Protein AF-A0A2H0SQC6-F1 (afdb_monomer)

Nearest PDB structures (foldseek):
  2vld-assemb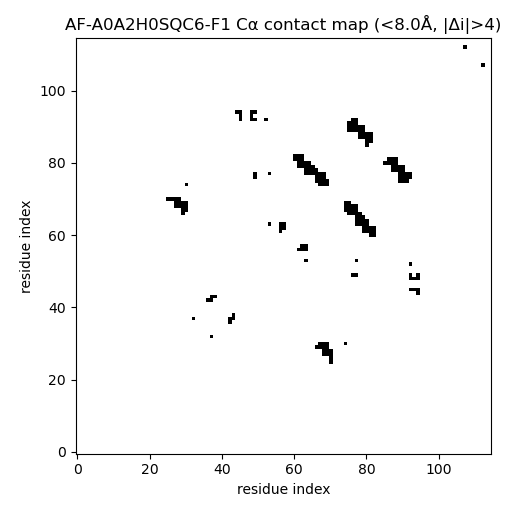ly1_B  TM=6.385E-01  e=1.419E+00  Pyrococcus abyssi
  5gkh-assembly1_B  TM=6.484E-01  e=1.513E+00  Thermococcus kodakarensis KOD1
  8pk5-assembly1_A  TM=2.791E-01  e=5.882E+00  Homo sapiens

Radius of gyration: 18.78 Å; Cα contacts (8 Å, |Δi|>4): 102; chains: 1; bounding box: 33×34×54 Å

Sequence (115 aa):
MKSNLAATSDGVSYTTSVNASEKPPLALEKRILSPKQRKLATNKLGAAGEKRAASFLTNKGYQIIATNIAVGKYEIDIIALDPKVNEIVFCEVKTRRSNYFGDPSVAVTPKKLAA

pLDDT: mean 74.88, std 23.18, range [32.25, 98.31]

Foldseek 3Di:
DDDDDDDDDPPDDDDPPDDPPDPDPQPQDADDDDPVRVPDPQVVQQVVQLVVVVVVCVVVVKAWPDARTDDPPDTFGTWIADPVVRDIDTDDTDGDPDPPPDDPVVVDDVVNVPD

Mean predicted aligned error: 13.27 Å

Solvent-accessible surface area (backbone atoms only — not comparable to full-atom values): 7678 Å² total; per-residue (Å²): 137,88,82,87,83,85,87,85,88,78,95,71,87,81,80,85,80,77,78,90,76,81,70,74,77,78,67,85,38,67,61,80,74,52,75,71,52,62,68,36,67,68,51,51,48,38,53,53,38,45,53,50,50,52,52,50,41,43,76,72,62,32,46,77,75,47,59,42,28,32,57,91,96,44,75,44,48,32,34,29,35,37,75,90,79,71,42,80,46,80,42,84,74,85,63,71,97,60,91,78,73,67,65,74,75,73,77,60,53,74,86,76,74,77,123

Secondary structure (DSSP, 8-state):
--------SSS-----------PPPPP-EEP---HHHHH-HHHHHHHHHHHHHHHHHHHTTPEEEEEEEEETTEEEEEEEEETTTTEEEEE-----SS-----GGGGS-GGGS--

Structure (mmCIF, N/CA/C/O backbone):
data_AF-A0A2H0SQC6-F1
#
_entry.id   AF-A0A2H0SQC6-F1
#
loop_
_atom_site.group_PDB
_atom_site.id
_atom_site.type_symbol
_atom_site.label_atom_id
_atom_site.label_alt_id
_atom_site.label_comp_id
_atom_site.label_asym_id
_atom_site.label_entity_id
_atom_site.label_seq_id
_atom_site.pdbx_PDB_ins_code
_atom_site.Cartn_x
_atom_site.Cartn_y
_atom_site.Cartn_z
_atom_site.occupancy
_atom_site.B_iso_or_equiv
_atom_site.auth_seq_id
_atom_site.auth_comp_id
_atom_site.auth_asym_id
_atom_site.auth_atom_id
_atom_site.pdbx_PDB_model_num
ATOM 1 N N . MET A 1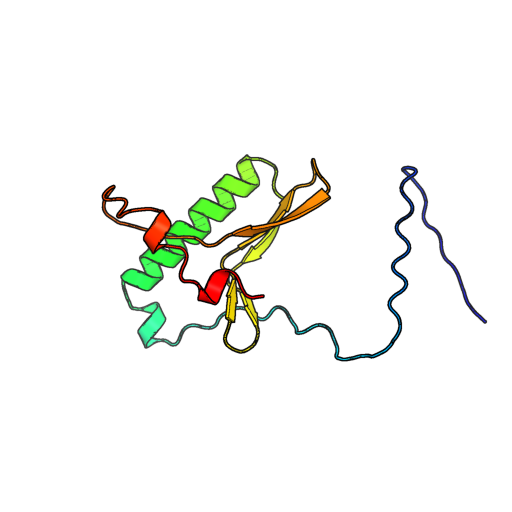 1 ? -16.618 -22.765 35.138 1.00 37.25 1 MET A N 1
ATOM 2 C CA . MET A 1 1 ? -16.476 -21.483 35.862 1.00 37.25 1 MET A CA 1
ATOM 3 C C . MET A 1 1 ? -16.093 -20.428 34.833 1.00 37.25 1 MET A C 1
ATOM 5 O O . MET A 1 1 ? -15.064 -20.591 34.197 1.00 37.25 1 MET A O 1
ATOM 9 N N . LYS A 1 2 ? -16.969 -19.455 34.551 1.00 35.09 2 LYS A N 1
ATOM 10 C CA . LYS A 1 2 ? -16.719 -18.394 33.560 1.00 35.09 2 LYS A CA 1
ATOM 11 C C . LYS A 1 2 ? -16.045 -17.223 34.279 1.00 35.09 2 LYS A C 1
ATOM 13 O O . LYS A 1 2 ? -16.633 -16.697 35.218 1.00 35.09 2 LYS A O 1
ATOM 18 N N . SER A 1 3 ? -14.841 -16.839 33.868 1.00 33.00 3 SER A N 1
ATOM 19 C CA . SER A 1 3 ? -14.194 -15.608 34.330 1.00 33.00 3 SER A CA 1
ATOM 20 C C . SER A 1 3 ? -14.457 -14.497 33.316 1.00 33.00 3 SER A C 1
ATOM 22 O O . SER A 1 3 ? -13.929 -14.537 32.206 1.00 33.00 3 SER A O 1
ATOM 24 N N . ASN A 1 4 ? -15.275 -13.518 33.700 1.00 37.47 4 ASN A N 1
ATOM 25 C CA . ASN A 1 4 ? -15.386 -12.244 32.999 1.00 37.47 4 ASN A CA 1
ATOM 26 C C . ASN A 1 4 ? -14.304 -11.317 33.552 1.00 37.47 4 ASN A C 1
ATOM 28 O O . ASN A 1 4 ? -14.320 -11.021 34.746 1.00 37.47 4 ASN A O 1
ATOM 32 N N . LEU A 1 5 ? -13.391 -10.848 32.703 1.00 39.62 5 LEU A N 1
ATOM 33 C CA . LEU A 1 5 ? -12.495 -9.752 33.053 1.00 39.62 5 LEU A CA 1
ATOM 34 C C . LEU A 1 5 ? -12.863 -8.544 32.191 1.00 39.62 5 LEU A C 1
ATOM 36 O O . LEU A 1 5 ? -12.585 -8.511 30.996 1.00 39.62 5 LEU A O 1
ATOM 40 N N . ALA A 1 6 ? -13.548 -7.582 32.807 1.00 37.91 6 ALA A N 1
ATOM 41 C CA . ALA A 1 6 ? -13.793 -6.269 32.233 1.00 37.91 6 ALA A CA 1
ATOM 42 C C . ALA A 1 6 ? -12.613 -5.365 32.608 1.00 37.91 6 ALA A C 1
ATOM 44 O O . ALA A 1 6 ? -12.386 -5.111 33.789 1.00 37.91 6 ALA A O 1
ATOM 45 N N . ALA A 1 7 ? -11.858 -4.895 31.617 1.00 39.72 7 ALA A N 1
ATOM 46 C CA . ALA A 1 7 ? -10.940 -3.778 31.797 1.00 39.72 7 ALA A CA 1
ATOM 47 C C . ALA A 1 7 ? -11.628 -2.519 31.256 1.00 39.72 7 ALA A C 1
ATOM 49 O O . ALA A 1 7 ? -11.947 -2.435 30.072 1.00 39.72 7 ALA A O 1
ATOM 50 N N . THR A 1 8 ? -11.910 -1.574 32.149 1.00 38.03 8 THR A N 1
ATOM 51 C CA . THR A 1 8 ? -12.542 -0.282 31.860 1.00 38.03 8 THR A CA 1
ATOM 52 C C . THR A 1 8 ? -11.513 0.838 31.949 1.00 38.03 8 THR A C 1
ATOM 54 O O . THR A 1 8 ? -10.843 0.948 32.976 1.00 38.03 8 THR A O 1
ATOM 57 N N . SER A 1 9 ? -11.470 1.728 30.954 1.00 45.09 9 SER A N 1
ATOM 58 C CA . SER A 1 9 ? -11.026 3.111 31.189 1.00 45.09 9 SER A CA 1
ATOM 59 C C . SER A 1 9 ? -11.792 4.200 30.435 1.00 45.09 9 SER A C 1
ATOM 61 O O . SER A 1 9 ? -11.716 5.324 30.894 1.00 45.09 9 SER A O 1
ATOM 63 N N . ASP A 1 10 ? -12.590 3.926 29.387 1.00 40.41 10 ASP A N 1
ATOM 64 C CA . ASP A 1 10 ? -13.184 5.025 28.583 1.00 40.41 10 ASP A CA 1
ATOM 65 C C . ASP A 1 10 ? -14.638 4.810 28.108 1.00 40.41 10 ASP A C 1
ATOM 67 O O . ASP A 1 10 ? -15.041 5.278 27.049 1.00 40.41 10 ASP A O 1
ATOM 71 N N . GLY A 1 11 ? -15.474 4.115 28.887 1.00 42.34 11 GLY A N 1
ATOM 72 C CA . GLY A 1 11 ? -16.940 4.193 28.726 1.00 42.34 11 GLY A CA 1
ATOM 73 C C . GLY A 1 11 ? -17.553 3.627 27.431 1.00 42.34 11 GLY A C 1
ATOM 74 O O . GLY A 1 11 ? -18.760 3.747 27.244 1.00 42.34 11 GLY A O 1
ATOM 75 N N . VAL A 1 12 ? -16.782 2.961 26.566 1.00 36.53 12 VAL A N 1
ATOM 76 C CA . VAL A 1 12 ? -17.299 2.225 25.400 1.00 36.53 12 VAL A CA 1
ATOM 77 C C . VAL A 1 12 ? -17.073 0.730 25.612 1.00 36.53 12 VAL A C 1
ATOM 79 O O . VAL A 1 12 ? -15.967 0.220 25.444 1.00 36.53 12 VAL A O 1
ATOM 82 N N . SER A 1 13 ? -18.124 0.007 26.003 1.00 32.25 13 SER A N 1
ATOM 83 C CA . SER A 1 13 ? -18.096 -1.453 26.115 1.00 32.25 13 SER A CA 1
ATOM 84 C C . SER A 1 13 ? -18.425 -2.089 24.764 1.00 32.25 13 SER A C 1
ATOM 86 O O . SER A 1 13 ? -19.592 -2.138 24.375 1.00 32.25 13 SER A O 1
ATOM 88 N N . TYR A 1 14 ? -17.434 -2.620 24.053 1.00 32.25 14 TYR A N 1
ATOM 89 C CA . TYR A 1 14 ? -17.695 -3.594 22.993 1.00 32.25 14 TYR A CA 1
ATOM 90 C C . TYR A 1 14 ? -17.615 -5.000 23.593 1.00 32.25 14 TYR A C 1
ATOM 92 O O . TYR A 1 14 ? -16.578 -5.436 24.086 1.00 32.25 14 TYR A O 1
ATOM 100 N N . THR A 1 15 ? -18.733 -5.721 23.582 1.00 34.44 15 THR A N 1
ATOM 101 C CA . THR A 1 15 ? -18.754 -7.159 23.868 1.00 34.44 15 THR A CA 1
ATOM 102 C C . THR A 1 15 ? -18.659 -7.903 22.544 1.00 34.44 15 THR A C 1
ATOM 104 O O . THR A 1 15 ? -19.633 -8.017 21.805 1.00 34.44 15 THR A O 1
ATOM 107 N N . THR A 1 16 ? -17.483 -8.437 22.221 1.00 38.66 16 THR A N 1
ATOM 108 C CA . THR A 1 16 ? -17.353 -9.434 21.155 1.00 38.66 16 THR A CA 1
ATOM 109 C C . THR A 1 16 ? -17.848 -10.777 21.683 1.00 38.66 16 THR A C 1
ATOM 111 O O . THR A 1 16 ? -17.094 -11.582 22.222 1.00 38.66 16 THR A O 1
ATOM 114 N N . SER A 1 17 ? -19.149 -11.036 21.539 1.00 44.09 17 SER A N 1
ATOM 115 C CA . SER A 1 17 ? -19.661 -12.406 21.611 1.00 44.09 17 SER A CA 1
ATOM 116 C C . SER A 1 17 ? -19.416 -13.079 20.260 1.00 44.09 17 SER A C 1
ATOM 118 O O . SER A 1 17 ? 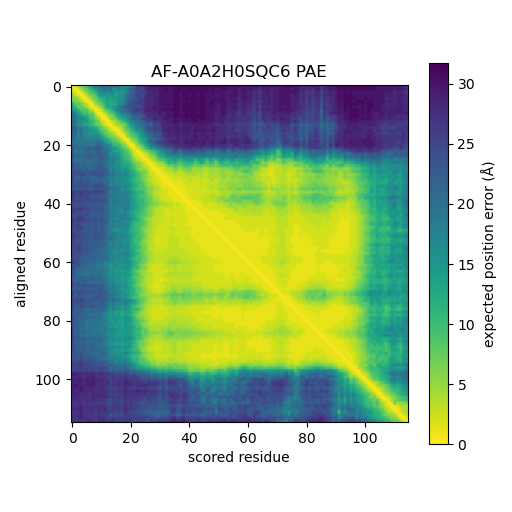-20.214 -12.990 19.333 1.00 44.09 17 SER A O 1
ATOM 120 N N . VAL A 1 18 ? -18.259 -13.728 20.120 1.00 47.09 18 VAL A N 1
ATOM 121 C CA . VAL A 1 18 ? -18.039 -14.663 19.013 1.00 47.09 18 VAL A CA 1
ATOM 122 C C . VAL A 1 18 ? -18.718 -15.980 19.383 1.00 47.09 18 VAL A C 1
ATOM 124 O O . VAL A 1 18 ? -18.261 -16.711 20.257 1.00 47.09 18 VAL A O 1
ATOM 127 N N . ASN A 1 19 ? -19.862 -16.268 18.761 1.00 45.91 19 ASN A N 1
ATOM 128 C CA . ASN A 1 19 ? -20.433 -17.610 18.815 1.00 45.91 19 ASN A CA 1
ATOM 129 C C . ASN A 1 19 ? -19.501 -18.545 18.037 1.00 45.91 19 ASN A C 1
ATOM 131 O O . ASN A 1 19 ? -19.307 -18.378 16.832 1.00 45.91 19 ASN A O 1
ATOM 135 N N . ALA A 1 20 ? -18.921 -19.508 18.752 1.00 48.59 20 ALA A N 1
ATOM 136 C CA . ALA A 1 20 ? -18.077 -20.571 18.229 1.00 48.59 20 ALA A CA 1
ATOM 137 C C . ALA A 1 20 ? -18.850 -21.430 17.209 1.00 48.59 20 ALA A C 1
ATOM 139 O O . ALA A 1 20 ? -19.463 -22.440 17.540 1.00 48.59 20 ALA A O 1
ATOM 140 N N . SER A 1 21 ? -18.832 -21.005 15.947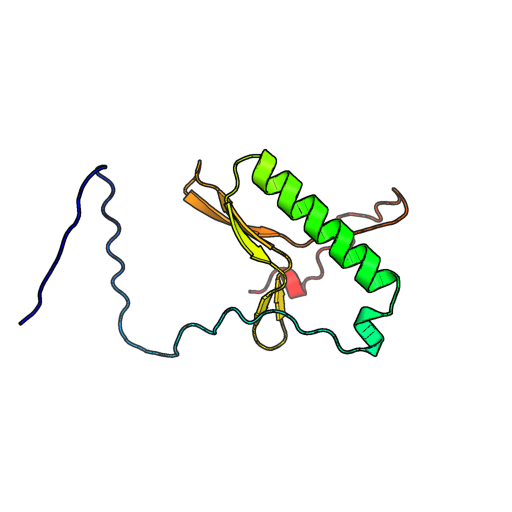 1.00 51.28 21 SER A N 1
ATOM 141 C CA . SER A 1 21 ? -19.008 -21.871 14.779 1.00 51.28 21 SER A CA 1
ATOM 142 C C . SER A 1 21 ? -17.762 -21.678 13.914 1.00 51.28 21 SER A C 1
ATOM 144 O O . SER A 1 21 ? -17.678 -20.847 13.014 1.00 51.28 21 SER A O 1
ATOM 146 N N . GLU A 1 22 ? -16.706 -22.351 14.360 1.00 60.19 22 GLU A N 1
ATOM 147 C CA . GLU A 1 22 ? -15.308 -22.019 14.115 1.00 60.19 22 GLU A CA 1
ATOM 148 C C . GLU A 1 22 ? -14.820 -22.558 12.765 1.00 60.19 22 GLU A C 1
ATOM 150 O O . GLU A 1 22 ? -14.300 -23.668 12.662 1.00 60.19 22 GLU A O 1
ATOM 155 N N . LYS A 1 23 ? -14.894 -21.735 11.715 1.00 48.44 23 LYS A N 1
ATOM 156 C CA . LYS A 1 23 ? -13.754 -21.690 10.795 1.00 48.44 23 LYS A CA 1
ATOM 157 C C . LYS A 1 23 ? -12.785 -20.672 11.394 1.00 48.44 23 LYS A C 1
ATOM 159 O O . LYS A 1 23 ? -13.217 -19.536 11.607 1.00 48.44 23 LYS A O 1
ATOM 164 N N . PRO A 1 24 ? -11.525 -21.037 11.704 1.00 53.84 24 PRO A N 1
ATOM 165 C CA . PRO A 1 24 ? -10.569 -20.059 12.201 1.00 53.84 24 PRO A CA 1
ATOM 166 C C . PRO A 1 24 ? -10.530 -18.882 11.218 1.00 53.84 24 PRO A C 1
ATOM 168 O O . PRO A 1 24 ? -10.625 -19.121 10.004 1.00 53.84 24 PRO A O 1
ATOM 171 N N . PRO A 1 25 ? -10.436 -17.629 11.706 1.00 61.44 25 PRO A N 1
ATOM 172 C CA . PRO A 1 25 ? -10.264 -16.484 10.827 1.00 61.44 25 PRO A CA 1
ATOM 173 C C . PRO A 1 25 ? -9.147 -16.811 9.841 1.00 61.44 25 PRO A C 1
ATOM 175 O O . PRO A 1 25 ? -8.076 -17.261 10.255 1.00 61.44 25 PRO A O 1
ATOM 178 N N . LEU A 1 26 ? -9.419 -16.666 8.541 1.00 64.38 26 LEU A N 1
ATOM 179 C CA . LEU A 1 26 ? -8.387 -16.867 7.528 1.00 64.38 26 LEU A CA 1
ATOM 180 C C . LEU A 1 26 ? -7.198 -15.989 7.919 1.00 64.38 26 LEU A C 1
ATOM 182 O O . LEU A 1 26 ? -7.363 -14.788 8.136 1.00 64.38 26 LEU A O 1
ATOM 186 N N . ALA A 1 27 ? -6.025 -16.602 8.060 1.00 74.62 27 ALA A N 1
ATOM 187 C CA . ALA A 1 27 ? -4.822 -15.862 8.386 1.00 74.62 27 ALA A CA 1
ATOM 188 C C . ALA A 1 27 ? -4.595 -14.792 7.308 1.00 74.62 27 ALA A C 1
ATOM 190 O O . ALA A 1 27 ? -4.735 -15.060 6.113 1.00 74.62 27 ALA A O 1
ATOM 191 N N . LEU A 1 28 ? -4.260 -13.571 7.732 1.00 78.81 28 LEU A N 1
ATOM 192 C CA . LEU A 1 28 ? -3.877 -12.500 6.815 1.00 78.81 28 LEU A CA 1
ATOM 193 C C . LEU A 1 28 ? -2.459 -12.782 6.315 1.00 78.81 28 LEU A C 1
ATOM 195 O O . LEU A 1 28 ? -1.471 -12.265 6.839 1.00 78.81 28 LEU A O 1
ATOM 199 N N . GLU A 1 29 ? -2.355 -13.656 5.321 1.00 86.38 29 GLU A N 1
ATOM 200 C CA . GLU A 1 29 ? -1.078 -14.039 4.737 1.00 86.38 29 GLU A CA 1
ATOM 201 C C . GLU A 1 29 ? -0.562 -12.944 3.805 1.00 86.38 29 GLU A C 1
ATOM 203 O O . GLU A 1 29 ? -1.307 -12.336 3.036 1.00 86.38 29 GLU A O 1
ATOM 208 N N . LYS A 1 30 ? 0.746 -12.684 3.844 1.00 88.31 30 LYS A N 1
ATOM 209 C CA . LYS A 1 30 ? 1.383 -11.769 2.895 1.00 88.31 30 LYS A CA 1
ATOM 210 C C . LYS A 1 30 ? 1.399 -12.394 1.503 1.00 88.31 30 LYS A C 1
ATOM 212 O O . LYS A 1 30 ? 1.790 -13.545 1.330 1.00 88.31 30 LYS A O 1
ATOM 217 N N . ARG A 1 31 ? 1.099 -11.593 0.485 1.00 89.19 31 ARG A N 1
ATOM 218 C CA . ARG A 1 31 ? 1.297 -11.956 -0.916 1.00 89.19 31 ARG A CA 1
ATOM 219 C C . ARG A 1 31 ? 2.778 -12.232 -1.184 1.00 89.19 31 ARG A C 1
ATOM 221 O O . ARG A 1 31 ? 3.631 -11.359 -1.009 1.00 89.19 31 ARG A O 1
ATOM 228 N N . ILE A 1 32 ? 3.075 -13.418 -1.712 1.00 89.25 32 ILE A N 1
ATOM 229 C CA . ILE A 1 32 ? 4.426 -13.808 -2.127 1.00 89.25 32 ILE A CA 1
ATOM 230 C C . ILE A 1 32 ? 4.515 -13.786 -3.654 1.00 89.25 32 ILE A C 1
ATOM 232 O O . ILE A 1 32 ? 3.899 -14.586 -4.350 1.00 89.25 32 ILE A O 1
ATOM 236 N N . LEU A 1 33 ? 5.318 -12.867 -4.192 1.00 87.81 33 LEU A N 1
ATOM 237 C CA . LEU A 1 33 ? 5.613 -12.813 -5.625 1.00 87.81 33 LEU A CA 1
ATOM 238 C C . LEU A 1 33 ? 6.675 -13.854 -6.010 1.00 87.81 33 LEU A C 1
ATOM 240 O O . LEU A 1 33 ? 7.682 -14.005 -5.320 1.00 87.81 33 LEU A O 1
ATOM 244 N N . SER A 1 34 ? 6.530 -14.508 -7.164 1.00 91.38 34 SER A N 1
ATOM 245 C CA . SER A 1 34 ? 7.596 -15.354 -7.726 1.00 91.38 34 SER A CA 1
ATOM 246 C C . SER A 1 34 ? 8.858 -14.534 -8.069 1.00 91.38 34 SER A C 1
ATOM 248 O O . SER A 1 34 ? 8.777 -13.315 -8.268 1.00 91.38 34 SER A O 1
ATOM 250 N N . PRO A 1 35 ? 10.045 -15.161 -8.195 1.00 92.62 35 PRO A N 1
ATOM 251 C CA . PRO A 1 35 ? 11.269 -14.461 -8.604 1.00 92.62 35 PRO A CA 1
ATOM 252 C C . PRO A 1 35 ? 11.111 -13.680 -9.918 1.00 92.62 35 PRO A C 1
ATOM 254 O O . PRO A 1 35 ? 11.529 -12.525 -10.015 1.00 92.62 35 PRO A O 1
ATOM 257 N N . LYS A 1 36 ? 10.423 -14.271 -10.906 1.00 93.56 36 LYS A N 1
ATOM 258 C CA . LYS A 1 36 ? 10.116 -13.618 -12.185 1.00 93.56 36 LYS A CA 1
ATOM 259 C C . LYS A 1 36 ? 9.264 -12.367 -11.975 1.00 93.56 36 LYS A C 1
ATOM 261 O O . LYS A 1 36 ? 9.613 -11.305 -12.484 1.00 93.56 36 LYS A O 1
ATOM 266 N N . GLN A 1 37 ? 8.187 -12.474 -11.193 1.00 88.44 37 GLN A N 1
ATOM 267 C CA . GLN A 1 37 ? 7.296 -11.349 -10.902 1.00 88.44 37 GLN A CA 1
ATOM 268 C C . GLN A 1 37 ? 8.026 -10.218 -10.169 1.00 88.44 37 GLN A C 1
ATOM 270 O O . GLN A 1 37 ? 7.864 -9.063 -10.553 1.00 88.44 37 GLN A O 1
ATOM 275 N N . ARG A 1 38 ? 8.882 -10.512 -9.184 1.00 88.62 38 ARG A N 1
ATOM 276 C CA . ARG A 1 38 ? 9.656 -9.476 -8.469 1.00 88.62 38 ARG A CA 1
ATOM 277 C C . ARG A 1 38 ? 10.594 -8.670 -9.376 1.00 88.62 38 ARG A C 1
ATOM 279 O O . ARG A 1 38 ? 10.883 -7.509 -9.088 1.00 88.62 38 ARG A O 1
ATOM 286 N N . LYS A 1 39 ? 11.067 -9.262 -10.477 1.00 90.19 39 LYS A N 1
ATOM 287 C CA . LYS A 1 39 ? 11.954 -8.587 -11.437 1.00 90.19 39 LYS A CA 1
ATOM 288 C C . LYS A 1 39 ? 11.206 -7.637 -12.381 1.00 90.19 39 LYS A C 1
ATOM 290 O O . LYS A 1 39 ? 11.831 -6.720 -12.913 1.00 90.19 39 LYS A O 1
ATOM 295 N N . LEU A 1 40 ? 9.895 -7.816 -12.573 1.00 92.19 40 LEU A N 1
ATOM 296 C CA . LEU A 1 40 ? 9.100 -6.980 -13.476 1.00 92.19 40 LEU A CA 1
ATOM 297 C C . LEU A 1 40 ? 9.051 -5.525 -12.991 1.00 92.19 40 LEU A C 1
ATOM 299 O O . LEU A 1 40 ? 8.723 -5.241 -11.838 1.00 92.19 40 LEU A O 1
ATOM 303 N N . ALA A 1 41 ? 9.331 -4.589 -13.901 1.00 88.94 41 ALA A N 1
ATOM 304 C CA . ALA A 1 41 ? 9.309 -3.155 -13.611 1.00 88.94 41 ALA A CA 1
ATOM 305 C C . ALA A 1 41 ? 7.923 -2.664 -13.158 1.00 88.94 41 ALA A C 1
ATOM 307 O O . ALA A 1 41 ? 7.832 -1.743 -12.350 1.00 88.94 41 ALA A O 1
ATOM 308 N N . THR A 1 42 ? 6.854 -3.296 -13.646 1.00 87.50 42 THR A N 1
ATOM 309 C CA . THR A 1 42 ? 5.469 -3.017 -13.248 1.00 87.50 42 THR A CA 1
ATOM 310 C C . THR A 1 42 ? 5.222 -3.340 -11.778 1.00 87.50 42 THR A C 1
ATOM 312 O O . THR A 1 42 ? 4.667 -2.509 -11.071 1.00 87.50 42 THR A O 1
ATOM 315 N N . ASN A 1 43 ? 5.710 -4.481 -11.286 1.00 89.19 43 ASN A N 1
ATOM 316 C CA . ASN A 1 43 ? 5.554 -4.867 -9.881 1.00 89.19 43 ASN A CA 1
ATOM 317 C C . ASN A 1 43 ? 6.408 -4.000 -8.951 1.00 89.19 43 ASN A C 1
ATOM 319 O O . ASN A 1 43 ? 5.951 -3.618 -7.880 1.00 89.19 43 ASN A O 1
ATOM 323 N N . LYS A 1 44 ? 7.621 -3.619 -9.375 1.00 91.06 44 LYS A N 1
ATOM 324 C CA . LYS A 1 44 ? 8.440 -2.645 -8.629 1.00 91.06 44 LYS A CA 1
ATOM 325 C C . LYS A 1 44 ? 7.752 -1.283 -8.526 1.0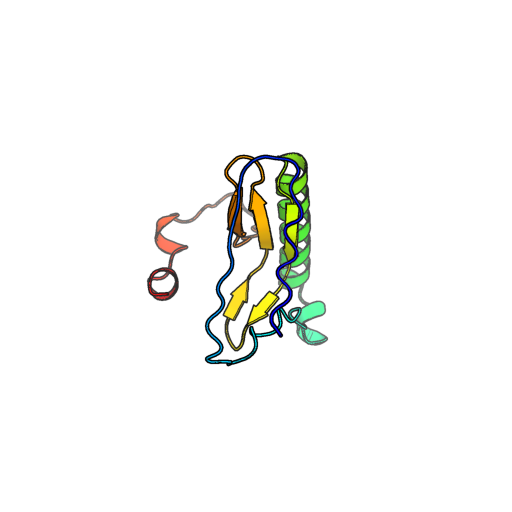0 91.06 44 LYS A C 1
ATOM 327 O O . LYS A 1 44 ? 7.775 -0.662 -7.468 1.00 91.06 44 LYS A O 1
ATOM 332 N N . LEU A 1 45 ? 7.134 -0.830 -9.617 1.00 91.94 45 LEU A N 1
ATOM 333 C CA . LEU A 1 45 ? 6.364 0.410 -9.644 1.00 91.94 45 LEU A CA 1
ATOM 334 C C . LEU A 1 45 ? 5.115 0.319 -8.752 1.00 91.94 45 LEU A C 1
ATOM 336 O O . LEU A 1 45 ? 4.849 1.252 -7.999 1.00 91.94 45 LEU A O 1
ATOM 340 N N . GLY A 1 46 ? 4.385 -0.800 -8.807 1.00 92.25 46 GLY A N 1
ATOM 341 C CA . GLY A 1 46 ? 3.248 -1.093 -7.928 1.00 92.25 46 GLY A CA 1
ATOM 342 C C . GLY A 1 46 ? 3.634 -0.978 -6.455 1.00 92.25 46 GLY A C 1
ATOM 343 O O . GLY A 1 46 ? 3.123 -0.102 -5.764 1.00 92.25 46 GLY A O 1
ATOM 344 N N . ALA A 1 47 ? 4.658 -1.728 -6.039 1.00 92.62 47 ALA A N 1
ATOM 345 C CA . ALA A 1 47 ? 5.169 -1.721 -4.668 1.00 92.62 47 ALA A CA 1
ATOM 346 C C . ALA A 1 47 ? 5.624 -0.327 -4.193 1.00 92.62 47 ALA A C 1
ATOM 348 O O . ALA A 1 47 ? 5.421 0.046 -3.037 1.00 92.62 47 ALA A O 1
ATOM 349 N N . ALA A 1 48 ? 6.228 0.477 -5.075 1.00 94.19 48 ALA A N 1
ATOM 350 C CA . ALA A 1 48 ? 6.596 1.853 -4.744 1.00 94.19 48 ALA A CA 1
ATOM 351 C C . ALA A 1 48 ? 5.362 2.744 -4.505 1.00 94.19 48 ALA A C 1
ATOM 353 O O . ALA A 1 48 ? 5.370 3.576 -3.595 1.00 94.19 48 ALA A O 1
ATOM 354 N N . GLY A 1 49 ? 4.301 2.565 -5.295 1.00 95.62 49 GLY A N 1
ATOM 355 C CA . GLY A 1 49 ? 3.043 3.283 -5.101 1.00 95.62 49 GLY A CA 1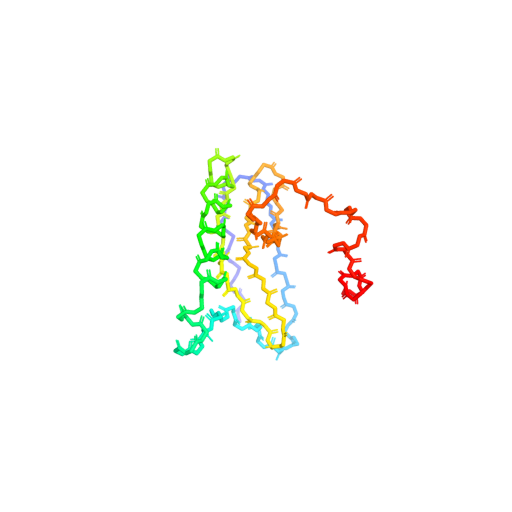
ATOM 356 C C . GLY A 1 49 ? 2.292 2.844 -3.848 1.00 95.62 49 GLY A C 1
ATOM 357 O O . GLY A 1 49 ? 1.841 3.709 -3.105 1.00 95.62 49 GLY A O 1
ATOM 358 N N . GLU A 1 50 ? 2.239 1.542 -3.556 1.00 95.69 50 GLU A N 1
ATOM 359 C CA . GLU A 1 50 ? 1.678 1.000 -2.306 1.00 95.69 50 GLU A CA 1
ATOM 360 C C . GLU A 1 50 ? 2.386 1.593 -1.087 1.00 95.69 50 GLU A C 1
ATOM 362 O O . GLU A 1 50 ? 1.740 2.111 -0.176 1.00 95.69 50 GLU A O 1
ATOM 367 N N . LYS A 1 51 ? 3.727 1.614 -1.104 1.00 96.75 51 LYS A N 1
ATOM 368 C CA . LYS A 1 51 ? 4.521 2.238 -0.038 1.00 96.75 51 LYS A CA 1
ATOM 369 C C . LYS A 1 51 ? 4.167 3.716 0.133 1.00 96.75 51 LYS A C 1
ATOM 371 O O . LYS A 1 51 ? 3.981 4.175 1.258 1.00 96.75 51 LYS A O 1
ATOM 376 N N . ARG A 1 52 ? 4.052 4.463 -0.970 1.00 97.38 52 ARG A N 1
ATOM 377 C CA . ARG A 1 52 ? 3.688 5.887 -0.933 1.00 97.38 52 ARG A CA 1
ATOM 378 C C . ARG A 1 52 ? 2.269 6.102 -0.402 1.00 97.38 52 ARG A C 1
ATOM 380 O O . ARG A 1 52 ? 2.061 7.032 0.372 1.00 97.38 52 ARG A O 1
ATOM 387 N N . ALA A 1 53 ? 1.318 5.259 -0.797 1.00 97.19 53 ALA A N 1
ATOM 388 C CA . ALA A 1 53 ? -0.061 5.310 -0.325 1.00 97.19 53 ALA A CA 1
ATOM 389 C C . ALA A 1 53 ? -0.148 5.018 1.180 1.00 97.19 53 ALA A C 1
ATOM 391 O O . ALA A 1 53 ? -0.778 5.782 1.906 1.00 97.19 53 ALA A O 1
ATOM 392 N N . ALA A 1 54 ? 0.557 3.992 1.666 1.00 97.62 54 ALA A N 1
ATOM 393 C CA . ALA A 1 54 ? 0.631 3.687 3.093 1.00 97.62 54 ALA A CA 1
ATOM 394 C C . ALA A 1 54 ? 1.198 4.871 3.892 1.00 97.62 54 ALA A C 1
ATOM 396 O O . ALA A 1 54 ? 0.583 5.305 4.861 1.00 97.62 54 ALA A O 1
ATOM 397 N N . SER A 1 55 ? 2.312 5.464 3.443 1.00 98.19 55 SER A N 1
ATOM 398 C CA . SER A 1 55 ? 2.872 6.660 4.088 1.00 98.19 55 SER A CA 1
ATOM 399 C C . SER A 1 55 ? 1.908 7.848 4.070 1.00 98.19 55 SER A C 1
ATOM 401 O O . SER A 1 55 ? 1.808 8.569 5.058 1.00 98.19 55 SER A O 1
ATOM 403 N N . PHE A 1 56 ? 1.178 8.058 2.972 1.00 98.12 56 PHE A N 1
ATOM 404 C CA . PHE A 1 56 ? 0.164 9.108 2.894 1.00 98.12 56 PHE A CA 1
ATOM 405 C C . PHE A 1 56 ? -0.959 8.896 3.919 1.00 98.12 56 PHE A C 1
ATOM 407 O O . PHE A 1 56 ? -1.314 9.839 4.623 1.00 98.12 56 PHE A O 1
ATOM 414 N N . LEU A 1 57 ? -1.478 7.670 4.036 1.00 97.69 57 LEU A N 1
ATOM 415 C CA . LEU A 1 57 ? -2.514 7.314 5.008 1.00 97.69 57 LEU A CA 1
ATOM 416 C C . LEU A 1 57 ? -2.021 7.507 6.447 1.00 97.69 57 LEU A C 1
ATOM 418 O O . LEU A 1 57 ? -2.696 8.168 7.235 1.00 97.69 57 LEU A O 1
ATOM 422 N N . THR A 1 58 ? -0.813 7.036 6.770 1.00 97.94 58 THR A N 1
ATOM 423 C CA . THR A 1 58 ? -0.196 7.276 8.084 1.00 97.94 58 THR A CA 1
ATOM 424 C C . THR A 1 58 ? -0.087 8.768 8.390 1.00 97.94 58 THR A C 1
ATOM 426 O O . THR A 1 58 ? -0.512 9.208 9.455 1.00 97.94 58 THR A O 1
ATOM 429 N N . ASN A 1 59 ? 0.374 9.579 7.434 1.00 98.19 59 ASN A N 1
ATOM 430 C CA . ASN A 1 59 ? 0.460 11.035 7.599 1.00 98.19 59 ASN A CA 1
ATOM 431 C C . ASN A 1 59 ? -0.914 11.713 7.753 1.00 98.19 59 ASN A C 1
ATOM 433 O O . ASN A 1 59 ? -0.995 12.831 8.259 1.00 98.19 59 ASN A O 1
ATOM 437 N N . LYS A 1 60 ? -2.001 11.067 7.316 1.00 97.81 60 LYS A N 1
ATOM 438 C CA . LYS A 1 60 ? -3.385 11.527 7.517 1.00 97.81 60 LYS A CA 1
ATOM 439 C C . LYS A 1 60 ? -4.002 11.058 8.840 1.00 97.81 60 LYS A C 1
ATOM 441 O O . LYS A 1 60 ? -5.118 11.477 9.154 1.00 97.81 60 LYS A O 1
ATOM 446 N N . GLY A 1 61 ? -3.271 10.267 9.626 1.00 97.25 61 GLY A N 1
ATOM 447 C CA . GLY A 1 61 ? -3.689 9.770 10.937 1.00 97.25 61 GLY A CA 1
ATOM 448 C C . GLY A 1 61 ? -4.299 8.368 10.922 1.00 97.25 61 GLY A C 1
ATOM 449 O O . GLY A 1 61 ? -4.808 7.935 11.950 1.00 97.25 61 GLY A O 1
ATOM 450 N N . TYR A 1 62 ? -4.247 7.656 9.793 1.00 98.31 62 TYR A N 1
ATOM 451 C CA . TYR A 1 62 ? -4.670 6.257 9.727 1.00 98.31 62 TYR A CA 1
ATOM 452 C C . TYR A 1 62 ? -3.602 5.339 10.323 1.00 98.31 62 TYR A C 1
ATOM 454 O O . TYR A 1 62 ? -2.400 5.556 10.141 1.00 98.31 62 TYR A O 1
ATOM 462 N N . GLN A 1 63 ? -4.037 4.260 10.965 1.00 97.88 63 GLN A N 1
ATOM 463 C CA . GLN A 1 63 ? -3.142 3.209 11.444 1.00 97.88 63 GLN A CA 1
ATOM 464 C C . GLN A 1 63 ? -3.118 2.066 10.432 1.00 97.88 63 GLN A C 1
ATOM 466 O O . GLN A 1 63 ? -4.153 1.482 10.131 1.00 97.88 63 GLN A O 1
ATOM 471 N N . ILE A 1 64 ? -1.948 1.739 9.885 1.00 97.38 64 ILE A N 1
ATOM 472 C CA . ILE A 1 64 ? -1.827 0.625 8.938 1.00 97.38 64 ILE A CA 1
ATOM 473 C C . ILE A 1 64 ? -1.885 -0.692 9.714 1.00 97.38 64 ILE A C 1
ATOM 475 O O . ILE A 1 64 ? -0.999 -0.974 10.517 1.00 97.38 64 ILE A O 1
ATOM 479 N N . ILE A 1 65 ? -2.908 -1.503 9.445 1.00 95.94 65 ILE A N 1
ATOM 480 C CA . ILE A 1 65 ? -3.085 -2.840 10.028 1.00 95.94 65 ILE A CA 1
ATOM 481 C C . ILE A 1 65 ? -2.252 -3.848 9.239 1.00 95.94 65 ILE A C 1
ATOM 483 O O . ILE A 1 65 ? -1.506 -4.647 9.802 1.00 95.94 65 ILE A O 1
ATOM 487 N N . ALA A 1 66 ? -2.382 -3.818 7.914 1.00 93.69 66 ALA A N 1
ATOM 488 C CA . ALA A 1 66 ? -1.715 -4.759 7.035 1.00 93.69 66 ALA A CA 1
ATOM 489 C C . ALA A 1 66 ? -1.532 -4.183 5.631 1.00 93.69 66 ALA A C 1
ATOM 491 O O . ALA A 1 66 ? -2.225 -3.262 5.209 1.00 93.69 66 ALA A O 1
ATOM 492 N N . THR A 1 67 ? -0.595 -4.762 4.890 1.00 94.56 67 THR A N 1
ATOM 493 C CA . THR A 1 67 ? -0.372 -4.449 3.475 1.00 94.56 67 THR A CA 1
ATOM 494 C C . THR A 1 67 ? -0.135 -5.725 2.692 1.00 94.56 67 THR A C 1
ATOM 496 O O . THR A 1 67 ? 0.417 -6.677 3.249 1.00 94.56 67 THR A O 1
ATOM 499 N N . ASN A 1 68 ? -0.488 -5.732 1.413 1.00 92.81 68 ASN A N 1
ATOM 500 C CA . ASN A 1 68 ? -0.234 -6.814 0.467 1.00 92.81 68 ASN A CA 1
ATOM 501 C C . ASN A 1 68 ? -0.698 -8.161 1.018 1.00 92.81 68 ASN A C 1
ATOM 503 O O . ASN A 1 68 ? 0.099 -9.093 1.136 1.00 92.81 68 ASN A O 1
ATOM 507 N N . ILE A 1 69 ? -1.965 -8.229 1.417 1.00 93.19 69 ILE A N 1
ATOM 508 C CA . ILE A 1 69 ? -2.581 -9.430 1.971 1.00 93.19 69 ILE A CA 1
ATOM 509 C C . ILE A 1 69 ? -3.179 -10.274 0.851 1.00 93.19 69 ILE A C 1
ATOM 511 O O . ILE A 1 69 ? -3.817 -9.748 -0.057 1.00 93.19 69 ILE A O 1
ATOM 515 N N . ALA A 1 70 ? -2.982 -11.585 0.936 1.00 88.81 70 ALA A N 1
ATOM 516 C CA . ALA A 1 70 ? -3.628 -12.586 0.108 1.00 88.81 70 ALA A CA 1
ATOM 517 C C . ALA A 1 70 ? -4.641 -13.371 0.955 1.00 88.81 70 ALA A C 1
ATOM 519 O O . ALA A 1 70 ? -4.316 -13.858 2.035 1.00 88.81 70 ALA A O 1
ATOM 520 N N . VAL A 1 71 ? -5.870 -13.503 0.453 1.00 83.50 71 VAL 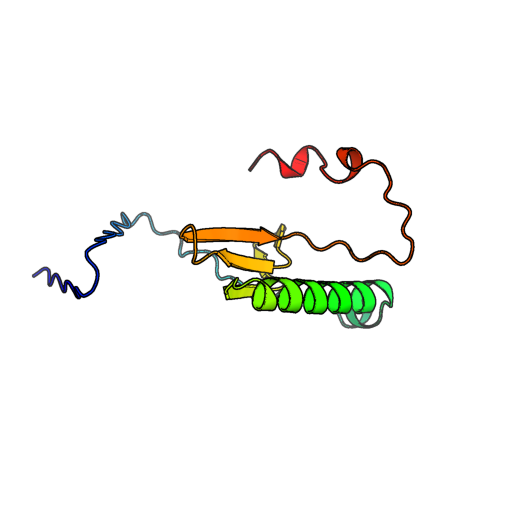A N 1
ATOM 521 C CA . VAL A 1 71 ? -6.939 -14.298 1.073 1.00 83.50 71 VAL A CA 1
ATOM 522 C C . VAL A 1 71 ? -7.533 -15.219 0.012 1.00 83.50 71 VAL A C 1
ATOM 524 O O . VAL A 1 71 ? -8.368 -14.823 -0.808 1.00 83.50 71 VAL A O 1
ATOM 527 N N . GLY A 1 72 ? -7.073 -16.470 -0.010 1.00 82.88 72 GLY A N 1
ATOM 528 C CA . GLY A 1 72 ? -7.416 -17.415 -1.071 1.00 82.88 72 GLY A CA 1
ATOM 529 C C . GLY A 1 72 ? -6.985 -16.887 -2.444 1.00 82.88 72 GLY A C 1
ATOM 530 O O . GLY A 1 72 ? -5.798 -16.753 -2.716 1.00 82.88 72 GLY A O 1
ATOM 531 N N . LYS A 1 73 ? -7.955 -16.58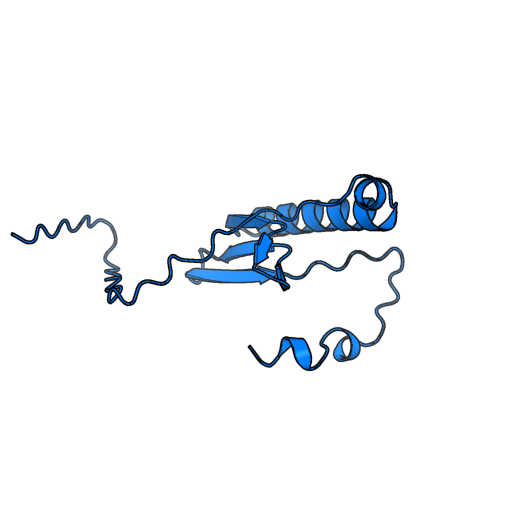5 -3.316 1.00 80.69 73 LYS A N 1
ATOM 532 C CA . LYS A 1 73 ? -7.714 -16.036 -4.667 1.00 80.69 73 LYS A CA 1
ATOM 533 C C . LYS A 1 73 ? -7.789 -14.506 -4.749 1.00 80.69 73 LYS A C 1
ATOM 535 O O . LYS A 1 73 ? -7.719 -13.961 -5.849 1.00 80.69 73 LYS A O 1
ATOM 540 N N . TYR A 1 74 ? -8.031 -13.839 -3.625 1.00 82.62 74 TYR A N 1
ATOM 541 C CA . TYR A 1 74 ? -8.210 -12.393 -3.550 1.00 82.62 74 TYR A CA 1
ATOM 542 C C . TYR A 1 74 ? -6.996 -11.735 -2.904 1.00 82.62 74 TYR A C 1
ATOM 544 O O . TYR A 1 74 ? -6.278 -12.360 -2.125 1.00 82.62 74 TYR A O 1
ATOM 552 N N . GLU A 1 75 ? -6.779 -10.467 -3.234 1.00 88.12 75 GLU A N 1
ATOM 553 C CA . GLU A 1 75 ? -5.654 -9.674 -2.753 1.00 88.12 75 GLU A CA 1
ATOM 554 C C . GLU A 1 75 ? -6.165 -8.314 -2.271 1.00 88.12 75 GLU A C 1
ATOM 556 O O . GLU A 1 75 ? -7.115 -7.770 -2.838 1.00 88.12 75 GLU A O 1
ATOM 561 N N . ILE A 1 76 ? -5.551 -7.793 -1.212 1.00 91.31 76 ILE A N 1
ATOM 562 C CA . ILE A 1 76 ? -5.845 -6.481 -0.633 1.00 91.31 76 ILE A CA 1
ATOM 563 C C . ILE A 1 76 ? -4.520 -5.741 -0.457 1.00 91.31 76 ILE A C 1
ATOM 565 O O . ILE A 1 76 ? -3.621 -6.231 0.234 1.00 91.31 76 ILE A O 1
ATOM 569 N N . ASP A 1 77 ? -4.405 -4.552 -1.047 1.00 94.38 77 ASP A N 1
ATOM 570 C CA . ASP A 1 77 ? -3.147 -3.800 -1.036 1.00 94.38 77 ASP A CA 1
ATOM 571 C C . ASP A 1 77 ? -2.872 -3.183 0.340 1.00 94.38 77 ASP A C 1
ATOM 573 O O . ASP A 1 77 ? -1.770 -3.317 0.871 1.00 94.38 77 ASP A O 1
ATOM 577 N N . ILE A 1 78 ? -3.861 -2.523 0.955 1.00 95.88 78 ILE A N 1
ATOM 578 C CA . ILE A 1 78 ? -3.720 -1.907 2.284 1.00 95.88 78 ILE A CA 1
ATOM 579 C C . ILE A 1 78 ? -5.000 -2.105 3.100 1.00 95.88 78 ILE A C 1
ATOM 581 O O . ILE A 1 78 ? -6.105 -1.888 2.605 1.00 95.88 78 ILE A O 1
ATOM 585 N N . ILE A 1 79 ? -4.829 -2.471 4.369 1.00 95.25 79 ILE A N 1
ATOM 586 C CA . ILE A 1 79 ? -5.864 -2.458 5.405 1.00 95.25 79 ILE A CA 1
ATOM 587 C C . ILE A 1 79 ? -5.426 -1.442 6.456 1.00 95.25 79 ILE A C 1
ATOM 589 O O . ILE A 1 79 ? -4.309 -1.536 6.978 1.00 95.25 79 ILE A O 1
ATOM 593 N N . ALA A 1 80 ? -6.285 -0.480 6.771 1.00 96.69 80 ALA A N 1
ATOM 594 C CA . ALA A 1 80 ? -6.016 0.555 7.760 1.00 96.69 80 ALA A CA 1
ATOM 595 C C . ALA A 1 80 ? -7.196 0.745 8.720 1.00 96.69 80 ALA A C 1
ATOM 597 O O . ALA A 1 80 ? -8.321 0.390 8.392 1.00 96.69 80 ALA A O 1
ATOM 598 N N . LEU A 1 81 ? -6.939 1.317 9.892 1.00 97.31 81 LEU A N 1
ATOM 599 C CA . LEU A 1 81 ? -7.947 1.806 10.829 1.00 97.31 81 LEU A CA 1
ATOM 600 C C . LEU A 1 81 ? -7.998 3.333 10.740 1.00 97.31 81 LEU A C 1
ATOM 602 O O . LEU A 1 81 ? -6.954 3.986 10.848 1.00 97.31 81 LEU A O 1
ATOM 606 N N . ASP A 1 82 ? -9.195 3.890 10.571 1.00 97.19 82 ASP A N 1
ATOM 607 C CA . ASP A 1 82 ? -9.469 5.297 10.847 1.00 97.19 82 ASP A CA 1
ATOM 608 C C . ASP A 1 82 ? -9.859 5.444 12.324 1.00 97.19 82 ASP A C 1
ATOM 610 O O . ASP A 1 82 ? -10.985 5.106 12.697 1.00 97.19 82 ASP A O 1
ATOM 614 N N . PRO A 1 83 ? -8.965 5.938 13.196 1.00 95.19 83 PRO A N 1
ATOM 615 C CA . PRO A 1 83 ? -9.278 6.063 14.613 1.00 95.19 83 PRO A CA 1
ATOM 616 C C . PRO A 1 83 ? -10.308 7.164 14.903 1.00 95.19 83 PRO A C 1
ATOM 618 O O . PRO A 1 83 ? -10.856 7.190 15.999 1.00 95.19 83 PRO A O 1
ATOM 621 N N . LYS A 1 84 ? -10.579 8.082 13.961 1.00 95.44 84 LYS A N 1
ATOM 622 C CA . LYS A 1 84 ? -11.522 9.193 14.186 1.00 95.44 84 LYS A CA 1
ATOM 623 C C . LYS A 1 84 ? -12.971 8.726 14.149 1.00 95.44 84 LYS A C 1
ATOM 625 O O . LYS A 1 84 ? -13.799 9.265 14.872 1.00 95.44 84 LYS A O 1
ATOM 630 N N . VAL A 1 85 ? -13.255 7.750 13.292 1.00 95.62 85 VAL A N 1
ATOM 631 C CA . VAL A 1 85 ? -14.592 7.162 13.108 1.00 95.62 85 VAL A CA 1
ATOM 632 C C . VAL A 1 85 ? -14.656 5.696 13.542 1.00 95.62 85 VAL A C 1
ATOM 634 O O . VAL A 1 85 ? -15.728 5.106 13.539 1.00 95.62 85 VAL A O 1
ATOM 637 N N . ASN A 1 86 ? -13.525 5.130 13.975 1.00 93.81 86 ASN A N 1
ATOM 638 C CA . ASN A 1 86 ? -13.377 3.738 14.392 1.00 93.81 86 ASN A CA 1
ATOM 639 C C . ASN A 1 86 ? -13.774 2.732 13.293 1.00 93.81 86 ASN A C 1
ATOM 641 O O . ASN A 1 86 ? -14.497 1.768 13.542 1.00 93.81 86 ASN A O 1
ATOM 645 N N . GLU A 1 87 ? -13.290 2.956 12.068 1.00 95.50 87 GLU A N 1
ATOM 646 C CA . GLU A 1 87 ? -13.623 2.135 10.895 1.00 95.50 87 GLU A CA 1
ATOM 647 C C . GLU A 1 87 ? -12.395 1.474 10.268 1.00 95.50 87 GLU A C 1
ATOM 649 O O . GLU A 1 87 ? -11.316 2.064 10.182 1.00 95.50 87 GLU A O 1
ATOM 654 N N . ILE A 1 88 ? -12.574 0.249 9.767 1.00 96.12 88 ILE A N 1
ATOM 655 C CA . ILE A 1 88 ? -11.564 -0.437 8.957 1.00 96.12 88 ILE A CA 1
ATOM 656 C C . ILE A 1 88 ? -11.733 -0.018 7.498 1.00 96.12 88 ILE A C 1
ATOM 658 O O . ILE A 1 88 ? -12.795 -0.190 6.902 1.00 96.12 88 ILE A O 1
ATOM 662 N N . VAL A 1 89 ? -10.653 0.475 6.904 1.00 93.00 89 VAL A N 1
ATOM 663 C CA . VAL A 1 89 ? -10.596 0.945 5.524 1.00 93.00 89 VAL A CA 1
ATOM 664 C C . VAL A 1 89 ? -9.733 0.003 4.692 1.00 93.00 89 VAL A C 1
ATOM 666 O O . VAL A 1 89 ? -8.559 -0.228 4.993 1.00 93.00 89 VAL A O 1
ATOM 669 N N . PHE A 1 90 ? -10.312 -0.513 3.611 1.00 93.88 90 PHE A N 1
ATOM 670 C CA . PHE A 1 90 ? -9.621 -1.315 2.605 1.00 93.88 90 PHE A CA 1
ATOM 671 C C . PHE A 1 90 ? -9.263 -0.426 1.416 1.00 93.88 90 PHE A C 1
ATOM 673 O O . PHE A 1 90 ? -10.143 0.181 0.804 1.00 93.88 90 PHE A O 1
ATOM 680 N N . CYS A 1 91 ? -7.980 -0.337 1.073 1.00 93.12 91 CYS A N 1
ATOM 681 C CA . CYS A 1 91 ? -7.525 0.488 -0.041 1.00 93.12 91 CYS A CA 1
ATOM 682 C C . CYS A 1 91 ? -6.958 -0.373 -1.167 1.00 93.12 91 CYS A C 1
ATOM 684 O O . CYS A 1 91 ? -6.073 -1.197 -0.948 1.00 93.12 91 CYS A O 1
ATOM 686 N N . GLU A 1 92 ? -7.423 -0.100 -2.384 1.00 94.12 92 GLU A N 1
ATOM 687 C CA . GLU A 1 92 ? -6.801 -0.549 -3.627 1.00 94.12 92 GLU A CA 1
ATOM 688 C C . GLU A 1 92 ? -5.873 0.553 -4.149 1.00 94.12 92 GLU A C 1
ATOM 690 O O . GLU A 1 92 ? -6.306 1.693 -4.358 1.00 94.12 92 GLU A O 1
ATOM 695 N N . VAL A 1 93 ? -4.620 0.217 -4.438 1.00 93.44 93 VAL A N 1
ATOM 696 C CA . VAL A 1 93 ? -3.619 1.162 -4.930 1.00 93.44 93 VAL A CA 1
ATOM 697 C C . VAL A 1 93 ? -3.365 0.939 -6.417 1.00 93.44 93 VAL A C 1
ATOM 699 O O . VAL A 1 93 ? -2.931 -0.118 -6.861 1.00 93.44 93 VAL A O 1
ATOM 702 N N . LYS A 1 94 ? -3.575 1.984 -7.224 1.00 90.12 94 LYS A N 1
ATOM 703 C CA . LYS A 1 94 ? -3.245 1.969 -8.655 1.00 90.12 94 LYS A CA 1
ATOM 704 C C . LYS A 1 94 ? -2.111 2.939 -8.964 1.00 90.12 94 LYS A C 1
ATOM 706 O O . LYS A 1 94 ? -2.311 4.151 -8.985 1.00 90.12 94 LYS A O 1
ATOM 711 N N . THR A 1 95 ? -0.937 2.406 -9.293 1.00 89.69 95 THR A N 1
ATOM 712 C CA . THR A 1 95 ? 0.217 3.214 -9.716 1.00 89.69 95 THR A CA 1
ATOM 713 C C . THR A 1 95 ? 0.244 3.369 -11.234 1.00 89.69 95 THR A C 1
ATOM 715 O O . THR A 1 95 ? 0.310 2.381 -11.966 1.00 89.69 95 THR A O 1
ATOM 718 N N . ARG A 1 96 ? 0.233 4.611 -11.728 1.00 84.56 96 ARG A N 1
ATOM 719 C CA . ARG A 1 96 ? 0.313 4.936 -13.162 1.00 84.56 96 ARG A CA 1
ATOM 720 C C . ARG A 1 96 ? 1.486 5.875 -13.439 1.00 84.56 96 ARG A C 1
ATOM 722 O O . ARG A 1 96 ? 1.865 6.663 -12.582 1.00 84.56 96 ARG A O 1
ATOM 729 N N . ARG A 1 97 ? 2.060 5.782 -14.645 1.00 79.69 97 ARG A N 1
ATOM 730 C CA . ARG A 1 97 ? 3.124 6.691 -15.126 1.00 79.69 97 ARG A CA 1
ATOM 731 C C . ARG A 1 97 ? 2.579 7.964 -15.778 1.00 79.69 97 ARG A C 1
ATOM 733 O O . ARG A 1 97 ? 3.310 8.934 -15.904 1.00 79.69 97 ARG A O 1
ATOM 740 N N . SER A 1 98 ? 1.317 7.944 -16.201 1.00 76.56 98 SER A N 1
ATOM 741 C CA . SER A 1 98 ? 0.640 9.056 -16.864 1.00 76.56 98 SER A CA 1
ATOM 742 C C . SER A 1 98 ? -0.576 9.501 -16.062 1.00 76.56 98 SER A C 1
ATOM 744 O O . SER A 1 98 ? -1.307 8.658 -15.540 1.00 76.56 98 SER A O 1
ATOM 746 N N . ASN A 1 99 ? -0.861 10.801 -16.101 1.00 62.81 99 ASN A N 1
ATOM 747 C CA . ASN A 1 99 ? -2.083 11.402 -15.557 1.00 62.81 99 ASN A CA 1
ATOM 748 C C . ASN A 1 99 ? -3.322 11.153 -16.436 1.00 62.81 99 ASN A C 1
ATOM 750 O O . ASN A 1 99 ? -4.364 11.751 -16.206 1.00 62.81 99 ASN A O 1
ATOM 754 N N . TYR A 1 100 ? -3.233 10.290 -17.456 1.00 65.19 100 TYR A N 1
ATOM 755 C CA . TYR A 1 100 ? -4.413 9.804 -18.162 1.00 65.19 100 TYR A CA 1
ATOM 756 C C . TYR A 1 100 ? -5.194 8.859 -17.238 1.00 65.19 100 TYR A C 1
ATOM 758 O O . TYR A 1 100 ? -4.973 7.639 -17.171 1.00 65.19 100 TYR A O 1
ATOM 766 N N . PHE A 1 101 ? -6.080 9.469 -16.462 1.00 55.78 101 PHE A N 1
ATOM 767 C CA . PHE A 1 101 ? -7.148 8.803 -15.747 1.00 55.78 101 PHE A CA 1
ATOM 768 C C . PHE A 1 101 ? -8.200 8.453 -16.801 1.00 55.78 101 PHE A C 1
ATOM 770 O O . PHE A 1 101 ? -9.052 9.266 -17.130 1.00 55.78 101 PHE A O 1
ATOM 777 N N . GLY A 1 102 ? -8.103 7.266 -17.408 1.00 57.12 102 GLY A N 1
ATOM 778 C CA . GLY A 1 102 ? -9.268 6.708 -18.099 1.00 57.12 102 GLY A CA 1
ATOM 779 C C . GLY A 1 102 ? -10.474 6.720 -17.150 1.00 57.12 102 GLY A C 1
ATOM 780 O O . GLY A 1 102 ? -10.277 6.698 -15.932 1.00 57.12 102 GLY A O 1
ATOM 781 N N . ASP A 1 103 ? -11.681 6.788 -17.707 1.00 46.88 103 ASP A N 1
ATOM 782 C CA . ASP A 1 103 ? -12.935 7.011 -16.978 1.00 46.88 103 ASP A CA 1
ATOM 783 C C . ASP A 1 103 ? -13.001 6.221 -15.641 1.00 46.88 103 ASP A C 1
ATOM 785 O O . ASP A 1 103 ? -12.827 4.993 -15.647 1.00 46.88 103 ASP A O 1
ATOM 789 N N . PRO A 1 104 ? -13.214 6.895 -14.486 1.00 51.88 104 PRO A N 1
ATOM 790 C CA . PRO A 1 104 ? -13.292 6.263 -13.165 1.00 51.88 104 PRO A CA 1
ATOM 791 C C . PRO A 1 104 ? -14.273 5.085 -13.099 1.00 51.88 104 PRO A C 1
ATOM 793 O O . PRO A 1 104 ? -14.035 4.134 -12.349 1.00 51.88 104 PRO A O 1
ATOM 796 N N . SER A 1 105 ? -15.333 5.115 -13.914 1.00 49.72 105 SER A N 1
ATOM 797 C CA . SER A 1 105 ? -16.349 4.059 -14.001 1.00 49.72 105 SER A CA 1
ATOM 798 C C . SER A 1 105 ? -15.810 2.727 -14.540 1.00 49.72 105 SER A C 1
ATOM 800 O O . SER A 1 105 ? -16.343 1.668 -14.217 1.00 49.72 105 SER A O 1
ATOM 802 N N . VAL A 1 106 ? -14.695 2.735 -15.278 1.00 49.41 106 VAL A N 1
ATOM 803 C CA . VAL A 1 106 ? -14.070 1.522 -15.843 1.00 49.41 106 VAL A CA 1
ATOM 804 C C . VAL A 1 106 ? -13.183 0.807 -14.809 1.00 49.41 106 VAL A C 1
ATOM 806 O O . VAL A 1 106 ? -12.828 -0.361 -14.970 1.00 49.41 106 VAL A O 1
ATOM 809 N N . ALA A 1 107 ? -12.824 1.479 -13.708 1.00 47.22 107 ALA A N 1
ATOM 810 C CA . ALA A 1 107 ? -11.933 0.943 -12.675 1.00 47.22 107 ALA A CA 1
ATOM 811 C C . ALA A 1 107 ? -12.644 0.108 -11.589 1.00 47.22 107 ALA A C 1
ATOM 813 O O . ALA A 1 107 ? -11.957 -0.513 -10.764 1.00 47.22 107 ALA A O 1
ATOM 814 N N . VAL A 1 108 ? -13.981 0.078 -11.606 1.00 48.00 108 VAL A N 1
ATOM 815 C CA . VAL A 1 108 ? -14.836 -0.744 -10.741 1.00 48.00 108 VAL A CA 1
ATOM 816 C C . VAL A 1 108 ? -15.537 -1.781 -11.617 1.00 48.00 108 VAL A C 1
ATOM 818 O O . VAL A 1 108 ? -16.664 -1.605 -12.060 1.00 48.00 108 VAL A O 1
ATOM 821 N N . THR A 1 109 ? -14.857 -2.887 -11.917 1.00 49.66 109 THR A N 1
ATOM 822 C CA . THR A 1 109 ? -15.525 -4.034 -12.550 1.00 49.66 109 THR A CA 1
ATOM 823 C C . THR A 1 109 ? -16.655 -4.539 -11.645 1.00 49.66 109 THR A C 1
ATOM 825 O O . THR A 1 109 ? -16.422 -4.626 -10.438 1.00 49.66 109 THR A O 1
ATOM 828 N N . PRO A 1 110 ? -17.810 -4.981 -12.183 1.00 49.56 110 PRO A N 1
ATOM 829 C CA . PRO A 1 110 ? -18.959 -5.471 -11.400 1.00 49.56 110 PRO A CA 1
ATOM 830 C C . PRO A 1 110 ? -18.599 -6.527 -10.344 1.00 49.56 110 PRO A C 1
ATOM 832 O O . PRO A 1 110 ? -19.201 -6.605 -9.280 1.00 49.56 110 PRO A O 1
ATOM 835 N N . LYS A 1 111 ? -17.531 -7.290 -10.597 1.00 50.34 111 LYS A N 1
ATOM 836 C CA . LYS A 1 111 ? -16.968 -8.282 -9.676 1.00 50.34 111 LYS A CA 1
ATOM 837 C C . LYS A 1 111 ? -16.446 -7.701 -8.348 1.00 50.34 111 LYS A C 1
ATOM 839 O O . LYS A 1 111 ? -16.257 -8.465 -7.412 1.00 50.34 111 LYS A O 1
ATOM 844 N N . LYS A 1 112 ? -16.201 -6.386 -8.262 1.00 48.94 112 LYS A N 1
ATOM 845 C CA . LYS A 1 112 ? -15.788 -5.683 -7.032 1.00 48.94 112 LYS A CA 1
ATOM 846 C C . LYS A 1 112 ? -16.965 -5.251 -6.145 1.00 48.94 112 LYS A C 1
ATOM 848 O O . LYS A 1 112 ? -16.714 -4.865 -5.014 1.00 48.94 112 LYS A O 1
ATOM 853 N N . LEU A 1 113 ? -18.211 -5.323 -6.627 1.00 50.38 113 LEU A N 1
ATOM 854 C CA . LEU A 1 113 ? -19.404 -4.845 -5.907 1.00 50.38 113 LEU A CA 1
ATOM 855 C C . LEU A 1 113 ? -20.280 -5.965 -5.318 1.00 50.38 113 LEU A C 1
ATOM 857 O O . LEU A 1 113 ? -21.297 -5.669 -4.709 1.00 50.38 113 LEU A O 1
ATOM 861 N N . ALA A 1 114 ? -19.921 -7.236 -5.516 1.00 40.91 114 ALA A N 1
ATOM 862 C CA . ALA A 1 114 ? -20.764 -8.384 -5.165 1.00 40.91 114 ALA A CA 1
ATOM 863 C C . ALA A 1 114 ? -20.209 -9.234 -4.002 1.00 40.91 114 ALA A C 1
ATOM 865 O O . ALA A 1 114 ? -20.385 -10.452 -4.010 1.00 40.91 114 ALA A O 1
ATOM 866 N N . ALA A 1 115 ? -19.495 -8.616 -3.056 1.00 39.28 115 ALA A N 1
ATOM 867 C CA . ALA A 1 115 ? -19.050 -9.265 -1.819 1.00 39.28 115 ALA A CA 1
ATOM 868 C C . ALA A 1 115 ? -19.969 -8.880 -0.658 1.00 39.28 115 ALA A C 1
ATOM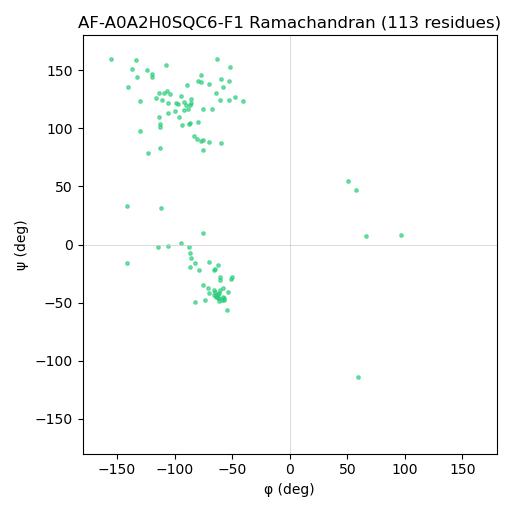 870 O O . ALA A 1 115 ? -20.265 -7.669 -0.549 1.00 39.28 115 ALA A O 1
#